Protein AF-A0A813ND97-F1 (afdb_monomer_lite)

Structure (mmCIF, N/CA/C/O backbone):
data_AF-A0A813ND97-F1
#
_entry.id   AF-A0A813ND97-F1
#
loop_
_atom_site.group_PDB
_atom_site.id
_atom_site.type_symbol
_atom_site.label_atom_id
_atom_site.label_alt_id
_atom_site.label_comp_id
_atom_site.label_asym_id
_atom_site.label_entity_id
_atom_site.label_seq_id
_atom_site.pdbx_PDB_ins_code
_atom_site.Cartn_x
_atom_site.Cartn_y
_atom_site.Cartn_z
_atom_site.occupancy
_atom_site.B_iso_or_equiv
_atom_site.auth_seq_id
_atom_site.auth_comp_id
_atom_site.auth_asym_id
_atom_site.auth_atom_id
_atom_site.pdbx_PDB_model_num
ATOM 1 N N . MET A 1 1 ? 4.588 -3.525 5.927 1.00 68.44 1 MET A N 1
ATOM 2 C CA . MET A 1 1 ? 3.139 -3.456 5.639 1.00 68.44 1 MET A CA 1
ATOM 3 C C . MET A 1 1 ? 3.064 -2.591 4.405 1.00 68.44 1 MET A C 1
ATOM 5 O O . MET A 1 1 ? 3.185 -1.388 4.562 1.00 68.44 1 MET A O 1
ATOM 9 N N . GLY A 1 2 ? 3.045 -3.216 3.226 1.00 81.31 2 GLY A N 1
ATOM 10 C CA . GLY A 1 2 ? 3.447 -2.546 1.982 1.00 81.31 2 GLY A CA 1
ATOM 11 C C . GLY A 1 2 ? 4.940 -2.216 1.941 1.00 81.31 2 GLY A C 1
ATOM 12 O O . GLY A 1 2 ? 5.693 -2.882 2.667 1.00 81.31 2 GLY A O 1
ATOM 13 N N . ASP A 1 3 ? 5.310 -1.238 1.117 1.00 87.62 3 ASP A N 1
ATOM 14 C CA . ASP A 1 3 ? 6.682 -0.837 0.768 1.00 87.62 3 ASP A CA 1
ATOM 15 C C . ASP A 1 3 ? 7.466 -2.002 0.138 1.00 87.62 3 ASP A C 1
ATOM 17 O O . ASP A 1 3 ? 8.506 -2.474 0.606 1.00 87.62 3 ASP A O 1
ATOM 21 N N . PHE A 1 4 ? 6.859 -2.597 -0.890 1.00 89.88 4 PHE A N 1
ATOM 22 C CA . PHE A 1 4 ? 7.422 -3.725 -1.632 1.00 89.88 4 PHE A CA 1
ATOM 23 C C . PHE A 1 4 ? 8.326 -3.276 -2.780 1.00 89.88 4 PHE A C 1
ATOM 25 O O . PHE A 1 4 ? 9.030 -4.106 -3.371 1.00 89.88 4 PHE A O 1
ATOM 32 N N . VAL A 1 5 ? 8.227 -2.002 -3.159 1.00 88.62 5 VAL A N 1
ATOM 33 C CA . VAL A 1 5 ? 8.823 -1.440 -4.365 1.00 88.62 5 VAL A CA 1
ATOM 34 C C . VAL A 1 5 ? 9.594 -0.161 -4.078 1.00 88.62 5 VAL A C 1
ATOM 36 O O . VAL A 1 5 ? 9.431 0.427 -3.027 1.00 88.62 5 VAL A O 1
ATOM 39 N N . ASP A 1 6 ? 10.435 0.241 -5.034 1.00 85.88 6 ASP A N 1
ATOM 40 C CA . ASP A 1 6 ? 11.396 1.343 -4.916 1.00 85.88 6 ASP A CA 1
ATOM 41 C C . ASP A 1 6 ? 12.569 1.072 -3.952 1.00 85.88 6 ASP A C 1
ATOM 43 O O . ASP A 1 6 ? 12.646 0.032 -3.297 1.00 85.88 6 ASP A O 1
ATOM 47 N N . CYS A 1 7 ? 13.565 1.973 -3.966 1.00 79.12 7 CYS A N 1
ATOM 48 C CA . CYS A 1 7 ? 14.797 1.974 -3.152 1.00 79.12 7 CYS A CA 1
ATOM 49 C C . CYS A 1 7 ? 15.763 0.774 -3.328 1.00 79.12 7 CYS A C 1
ATOM 51 O O . CYS A 1 7 ? 16.952 0.889 -3.018 1.00 79.12 7 CYS A O 1
ATOM 53 N N . GLY A 1 8 ? 15.303 -0.358 -3.864 1.00 80.94 8 GLY A N 1
ATOM 54 C CA . GLY A 1 8 ? 16.085 -1.553 -4.177 1.00 80.94 8 GLY A CA 1
ATOM 55 C C . GLY A 1 8 ? 16.175 -1.853 -5.678 1.00 80.94 8 GLY A C 1
ATOM 56 O O . GLY A 1 8 ? 15.478 -1.277 -6.502 1.00 80.94 8 GLY A O 1
ATOM 57 N N . TYR A 1 9 ? 17.043 -2.799 -6.054 1.00 85.56 9 TYR A N 1
ATOM 58 C CA . TYR A 1 9 ? 17.225 -3.221 -7.457 1.00 85.56 9 TYR A CA 1
ATOM 59 C C . TYR A 1 9 ? 16.333 -4.399 -7.892 1.00 85.56 9 TYR A C 1
ATOM 61 O O . TYR A 1 9 ? 16.417 -4.845 -9.043 1.00 85.56 9 TYR A O 1
ATOM 69 N N . TYR A 1 10 ? 15.545 -4.952 -6.968 1.00 93.31 10 TYR A N 1
ATOM 70 C CA . TYR A 1 10 ? 14.800 -6.206 -7.138 1.00 93.31 10 TYR A CA 1
ATOM 71 C C . TYR A 1 10 ? 13.343 -6.088 -6.673 1.00 93.31 10 TYR A C 1
ATOM 73 O O . TYR A 1 10 ? 12.761 -7.050 -6.159 1.00 93.31 10 TYR A O 1
ATOM 81 N N . SER A 1 11 ? 12.753 -4.900 -6.806 1.00 94.62 11 SER A N 1
ATOM 82 C CA . SER A 1 11 ? 11.369 -4.642 -6.408 1.00 94.62 11 SER A CA 1
ATOM 83 C C . SER A 1 11 ? 10.392 -5.468 -7.243 1.00 94.62 11 SER A C 1
ATOM 85 O O . SER A 1 11 ? 9.430 -6.030 -6.718 1.00 94.62 11 SER A O 1
ATOM 87 N N . LEU A 1 12 ? 10.670 -5.633 -8.540 1.00 93.62 12 LEU A N 1
ATOM 88 C CA . LEU A 1 12 ? 9.826 -6.409 -9.445 1.00 93.62 12 LEU A CA 1
ATOM 89 C C . LEU A 1 12 ? 9.782 -7.887 -9.054 1.00 93.62 12 LEU A C 1
ATOM 91 O O . LEU A 1 12 ? 8.699 -8.473 -8.978 1.00 93.62 12 LEU A O 1
ATOM 95 N N . GLU A 1 13 ? 10.932 -8.503 -8.783 1.00 94.75 13 GLU A N 1
ATOM 96 C CA . GLU A 1 13 ? 11.006 -9.900 -8.355 1.00 94.75 13 GLU A CA 1
ATOM 97 C C . GLU A 1 13 ? 10.350 -10.095 -6.986 1.00 94.75 13 GLU A C 1
ATOM 99 O O . GLU A 1 13 ? 9.575 -11.039 -6.816 1.00 94.75 13 GLU A O 1
ATOM 104 N N . THR A 1 14 ? 10.598 -9.174 -6.049 1.00 95.38 14 THR A N 1
ATOM 105 C CA . THR A 1 14 ? 10.011 -9.194 -4.702 1.00 95.38 14 THR A CA 1
ATOM 106 C C . THR A 1 14 ? 8.488 -9.175 -4.775 1.00 95.38 14 THR A C 1
ATOM 108 O O . THR A 1 14 ? 7.824 -10.091 -4.277 1.00 95.38 14 THR A O 1
ATOM 111 N N . LEU A 1 15 ? 7.918 -8.190 -5.473 1.00 95.56 15 LEU A N 1
ATOM 112 C CA . LEU A 1 15 ? 6.473 -8.064 -5.615 1.00 95.56 15 LEU A CA 1
ATOM 113 C C . LEU A 1 15 ? 5.875 -9.258 -6.371 1.00 95.56 15 LEU A C 1
ATOM 115 O O . LEU A 1 15 ? 4.867 -9.819 -5.944 1.00 95.56 15 LEU A O 1
ATOM 119 N N . THR A 1 16 ? 6.514 -9.716 -7.451 1.00 95.06 16 THR A N 1
ATOM 120 C CA . THR A 1 16 ? 6.049 -10.890 -8.212 1.00 95.06 16 THR A CA 1
ATOM 121 C C . THR A 1 16 ? 5.987 -12.142 -7.342 1.00 95.06 16 THR A C 1
ATOM 123 O O . THR A 1 16 ? 5.011 -12.895 -7.398 1.00 95.06 16 THR A O 1
ATOM 126 N N . GLN A 1 17 ? 7.001 -12.365 -6.506 1.00 96.69 17 GLN A N 1
ATOM 127 C CA . GLN A 1 17 ? 7.039 -13.510 -5.606 1.00 96.69 17 GLN A CA 1
ATOM 128 C C . GLN A 1 17 ? 5.943 -13.432 -4.535 1.00 96.69 17 GLN A C 1
ATOM 130 O O . GLN A 1 17 ? 5.255 -14.427 -4.287 1.00 96.69 17 GLN A O 1
ATOM 135 N N . LEU A 1 18 ? 5.724 -12.255 -3.945 1.00 96.56 18 LEU A N 1
ATOM 136 C CA . LEU A 1 18 ? 4.647 -12.032 -2.978 1.00 96.56 18 LEU A CA 1
ATOM 137 C C . LEU A 1 18 ? 3.265 -12.261 -3.599 1.00 96.56 18 LEU A C 1
ATOM 139 O O . LEU A 1 18 ? 2.416 -12.909 -2.985 1.00 96.56 18 LEU A O 1
ATOM 143 N N . LEU A 1 19 ? 3.050 -11.809 -4.836 1.00 96.31 19 LEU A N 1
ATOM 144 C CA . LEU A 1 19 ? 1.813 -12.057 -5.576 1.00 96.31 19 LEU A CA 1
ATOM 145 C C . LEU A 1 19 ? 1.608 -13.543 -5.879 1.00 96.31 19 LEU A C 1
ATOM 147 O O . LEU A 1 19 ? 0.500 -14.054 -5.713 1.00 96.31 19 LEU A O 1
ATOM 151 N N . ALA A 1 20 ? 2.667 -14.271 -6.243 1.00 97.75 20 ALA A N 1
ATOM 152 C CA . ALA A 1 20 ? 2.600 -15.719 -6.425 1.00 97.75 20 ALA A CA 1
ATOM 153 C C . ALA A 1 20 ? 2.227 -16.438 -5.115 1.00 97.75 20 ALA A C 1
ATOM 155 O O . ALA A 1 20 ? 1.389 -17.344 -5.114 1.00 97.75 20 ALA A O 1
ATOM 156 N N . PHE A 1 21 ? 2.785 -16.011 -3.979 1.00 97.75 21 PHE A N 1
ATOM 157 C CA . PHE A 1 21 ? 2.397 -16.531 -2.667 1.00 97.75 21 PHE A CA 1
ATOM 158 C C . PHE A 1 21 ? 0.968 -16.155 -2.283 1.00 97.75 21 PHE A C 1
ATOM 160 O O . PHE A 1 21 ? 0.257 -17.001 -1.740 1.00 97.75 21 PHE A O 1
ATOM 167 N N . LYS A 1 22 ? 0.505 -14.945 -2.612 1.00 96.69 22 LYS A N 1
ATOM 168 C CA . LYS A 1 22 ? -0.888 -14.535 -2.405 1.00 96.69 22 LYS A CA 1
ATOM 169 C C . LYS A 1 22 ? -1.844 -15.389 -3.235 1.00 96.69 22 LYS A C 1
ATOM 171 O O . LYS A 1 22 ? -2.863 -15.821 -2.709 1.00 96.69 22 LYS A O 1
ATOM 176 N N . ALA A 1 23 ? -1.504 -15.688 -4.488 1.00 96.88 23 ALA A N 1
ATOM 177 C CA . ALA A 1 23 ? -2.290 -16.573 -5.345 1.00 96.88 23 ALA A CA 1
ATOM 178 C C . ALA A 1 23 ? -2.308 -18.020 -4.822 1.00 96.88 23 ALA A C 1
ATOM 180 O O . ALA A 1 23 ? -3.346 -18.678 -4.849 1.00 96.88 23 ALA A O 1
ATOM 181 N N . LYS A 1 24 ? -1.177 -18.510 -4.299 1.00 97.81 24 LYS A N 1
ATOM 182 C CA . LYS A 1 24 ? -1.058 -19.864 -3.737 1.00 97.81 24 LYS A CA 1
ATOM 183 C C . LYS A 1 24 ? -1.762 -20.021 -2.386 1.00 97.81 24 LYS A C 1
ATOM 185 O O . LYS A 1 24 ? -2.332 -21.075 -2.110 1.00 97.81 24 LYS A O 1
ATOM 190 N N . TRP A 1 25 ? -1.716 -18.996 -1.537 1.00 97.62 25 TRP A N 1
ATOM 191 C CA . TRP A 1 25 ? -2.279 -19.009 -0.185 1.00 97.62 25 TRP A CA 1
ATOM 192 C C . TRP A 1 25 ? -3.157 -17.777 0.086 1.00 97.62 25 TRP A C 1
ATOM 194 O O . TRP A 1 25 ? -2.857 -16.978 0.981 1.00 97.62 25 TRP A O 1
ATOM 204 N N . PRO A 1 26 ? -4.290 -17.640 -0.625 1.00 95.75 26 PRO A N 1
ATOM 205 C CA . PRO A 1 26 ? -5.111 -16.428 -0.597 1.00 95.75 26 PRO A CA 1
ATOM 206 C C . PRO A 1 26 ? -5.653 -16.082 0.791 1.00 95.75 26 PRO A C 1
ATOM 208 O O . PRO A 1 26 ? -5.816 -14.903 1.095 1.00 95.75 26 PRO A O 1
ATOM 211 N N . ASN A 1 27 ? -5.858 -17.087 1.648 1.00 95.62 27 ASN A N 1
ATOM 212 C CA . ASN A 1 27 ? -6.413 -16.924 2.996 1.00 95.62 27 ASN A CA 1
ATOM 213 C C . ASN A 1 27 ? -5.347 -16.857 4.103 1.00 95.62 27 ASN A C 1
ATOM 215 O O . ASN A 1 27 ? -5.704 -16.777 5.273 1.00 95.62 27 ASN A O 1
ATOM 219 N N . ARG A 1 28 ? -4.052 -16.959 3.767 1.00 95.19 28 ARG A N 1
ATOM 220 C CA . ARG A 1 28 ? -2.953 -16.940 4.758 1.00 95.19 28 ARG A CA 1
ATOM 221 C C . ARG A 1 28 ? -2.024 -15.744 4.612 1.00 95.19 28 ARG A C 1
ATOM 223 O O . ARG A 1 28 ? -1.335 -15.407 5.565 1.00 95.19 28 ARG A O 1
ATOM 230 N N . LEU A 1 29 ? -1.989 -15.131 3.430 1.00 94.62 29 LEU A N 1
ATOM 231 C CA . LEU A 1 29 ? -1.173 -13.958 3.155 1.00 94.62 29 LEU A CA 1
ATOM 232 C C . LEU A 1 29 ? -2.077 -12.767 2.846 1.00 94.62 29 LEU A C 1
ATOM 234 O O . LEU A 1 29 ? -2.915 -12.841 1.947 1.00 94.62 29 LEU A O 1
ATOM 238 N N . THR A 1 30 ? -1.875 -11.661 3.550 1.00 94.88 30 THR A N 1
ATOM 239 C CA . THR A 1 30 ? -2.508 -10.372 3.255 1.00 94.88 30 THR A CA 1
ATOM 240 C C . THR A 1 30 ? -1.403 -9.372 2.968 1.00 94.88 30 THR A C 1
ATOM 242 O O . THR A 1 30 ? -0.480 -9.228 3.763 1.00 94.88 30 THR A O 1
ATOM 245 N N . LEU A 1 31 ? -1.491 -8.718 1.815 1.00 96.25 31 LEU A N 1
ATOM 246 C CA . LEU A 1 31 ? -0.598 -7.637 1.423 1.00 96.25 31 LEU A CA 1
ATOM 247 C C . LEU A 1 31 ? -1.390 -6.342 1.584 1.00 96.25 31 LEU A C 1
ATOM 249 O O . LEU A 1 31 ? -2.511 -6.269 1.083 1.00 96.25 31 LEU A O 1
ATOM 253 N N . LEU A 1 32 ? -0.841 -5.382 2.320 1.00 96.50 32 LEU A N 1
ATOM 254 C CA . LEU A 1 32 ? -1.436 -4.059 2.507 1.00 96.50 32 LEU A CA 1
ATOM 255 C C . LEU A 1 32 ? -0.752 -3.061 1.581 1.00 96.50 32 LEU A C 1
ATOM 257 O O . LEU A 1 32 ? 0.423 -3.252 1.277 1.00 96.50 32 LEU A O 1
ATOM 261 N N . ARG A 1 33 ? -1.502 -2.054 1.136 1.00 96.75 33 ARG A N 1
ATOM 262 C CA . ARG A 1 33 ? -1.002 -0.925 0.356 1.00 96.75 33 ARG A CA 1
ATOM 263 C C . ARG A 1 33 ? -0.236 0.042 1.250 1.00 96.75 33 ARG A C 1
ATOM 265 O O . ARG A 1 33 ? -0.623 0.248 2.400 1.00 96.75 33 ARG A O 1
ATOM 272 N N . GLU A 1 34 ? 0.778 0.649 0.667 1.00 93.00 34 GLU A N 1
ATOM 273 C CA . GLU A 1 34 ? 1.602 1.694 1.247 1.00 93.00 34 GLU A CA 1
ATOM 274 C C . GLU A 1 34 ? 1.810 2.856 0.263 1.00 93.00 34 GLU A C 1
ATOM 276 O O . GLU A 1 34 ? 1.289 2.820 -0.859 1.00 93.00 34 GLU A O 1
ATOM 281 N N . ASN A 1 35 ? 2.496 3.922 0.683 1.00 94.38 35 ASN A N 1
ATOM 282 C CA . ASN A 1 35 ? 2.695 5.108 -0.137 1.00 94.38 35 ASN A CA 1
ATOM 283 C C . ASN A 1 35 ? 3.597 4.886 -1.376 1.00 94.38 35 ASN A C 1
ATOM 285 O O . ASN A 1 35 ? 3.311 5.466 -2.430 1.00 94.38 35 ASN A O 1
ATOM 289 N N . HIS A 1 36 ? 4.579 3.984 -1.321 1.00 93.75 36 HIS A N 1
ATOM 290 C CA . HIS A 1 36 ? 5.385 3.528 -2.452 1.00 93.75 36 HIS A CA 1
ATOM 291 C C . HIS A 1 36 ? 4.575 2.691 -3.438 1.00 93.75 36 HIS A C 1
ATOM 293 O O . HIS A 1 36 ? 4.891 2.658 -4.622 1.00 93.75 36 HIS A O 1
ATOM 299 N N . GLU A 1 37 ? 3.437 2.116 -3.043 1.00 94.94 37 GLU A N 1
ATOM 300 C CA . GLU A 1 37 ? 2.469 1.525 -3.976 1.00 94.94 37 GLU A CA 1
ATOM 301 C C . GLU A 1 37 ? 1.542 2.585 -4.610 1.00 94.94 37 GLU A C 1
ATOM 303 O O . GLU A 1 37 ? 0.306 2.474 -4.649 1.00 94.94 37 GLU A O 1
ATOM 308 N N . SER A 1 38 ? 2.154 3.636 -5.154 1.00 95.31 38 SER A N 1
ATOM 309 C CA . SER A 1 38 ? 1.495 4.741 -5.851 1.00 95.31 38 SER A CA 1
ATOM 310 C C . SER A 1 38 ? 2.203 5.062 -7.167 1.00 95.31 38 SER A C 1
ATOM 312 O O . SER A 1 38 ? 3.396 4.808 -7.351 1.00 95.31 38 SER A O 1
ATOM 314 N N . ARG A 1 39 ? 1.468 5.605 -8.139 1.00 95.81 39 ARG A N 1
ATOM 315 C CA . ARG A 1 39 ? 2.045 5.997 -9.435 1.00 95.81 39 ARG A CA 1
ATOM 316 C C . ARG A 1 39 ? 3.079 7.097 -9.252 1.00 95.81 39 ARG A C 1
ATOM 318 O O . ARG A 1 39 ? 4.103 7.076 -9.926 1.00 95.81 39 ARG A O 1
ATOM 325 N N . GLN A 1 40 ? 2.802 8.050 -8.363 1.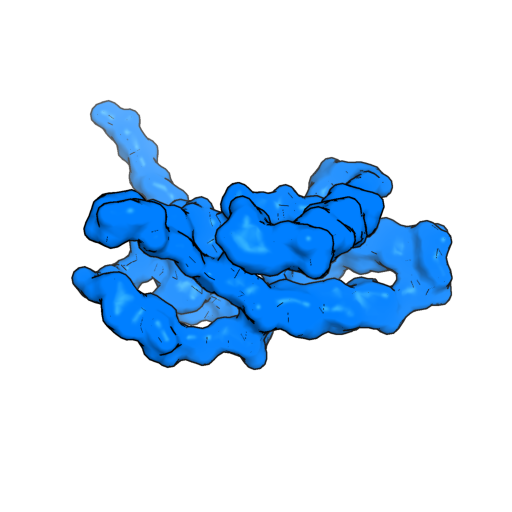00 92.75 40 GLN A N 1
ATOM 326 C CA . GLN A 1 40 ? 3.676 9.202 -8.148 1.00 92.75 40 GLN A CA 1
ATOM 327 C C . GLN A 1 40 ? 5.033 8.782 -7.583 1.00 92.75 40 GLN A C 1
ATOM 329 O O . GLN A 1 40 ? 6.063 9.204 -8.108 1.00 92.75 40 GLN A O 1
ATOM 334 N N . VAL A 1 41 ? 5.038 7.913 -6.569 1.00 94.00 41 VAL A N 1
ATOM 335 C CA . VAL A 1 41 ? 6.274 7.471 -5.918 1.00 94.00 41 VAL A CA 1
ATOM 336 C C . VAL A 1 41 ? 7.048 6.522 -6.840 1.00 94.00 41 VAL A C 1
ATOM 338 O O . VAL A 1 41 ? 8.182 6.823 -7.210 1.00 94.00 41 VAL A O 1
ATOM 341 N N . THR A 1 42 ? 6.410 5.481 -7.381 1.00 94.75 42 THR A N 1
ATOM 342 C CA . THR A 1 42 ? 7.103 4.512 -8.259 1.00 94.75 42 THR A CA 1
ATOM 343 C C . THR A 1 42 ? 7.705 5.101 -9.536 1.00 94.75 42 THR A C 1
ATOM 345 O O . THR A 1 42 ? 8.637 4.531 -10.114 1.00 94.75 42 THR A O 1
ATOM 348 N N . GLN A 1 43 ? 7.173 6.227 -10.017 1.00 92.38 43 GLN A N 1
ATOM 349 C CA . GLN A 1 43 ? 7.715 6.927 -11.179 1.00 92.38 43 GLN A CA 1
ATOM 350 C C . GLN A 1 43 ? 8.986 7.724 -10.847 1.00 92.38 43 GLN A C 1
ATOM 352 O O . GLN A 1 43 ? 9.818 7.926 -11.729 1.00 92.38 43 GLN A O 1
ATOM 357 N N . VAL A 1 44 ? 9.144 8.166 -9.598 1.00 90.44 44 VAL A N 1
ATOM 358 C CA . VAL A 1 44 ? 10.278 8.983 -9.141 1.00 90.44 44 VAL A CA 1
ATOM 359 C C . VAL A 1 44 ? 11.374 8.125 -8.505 1.00 90.44 44 VAL A C 1
ATOM 361 O O . VAL A 1 44 ? 12.555 8.397 -8.714 1.00 90.44 44 VAL A O 1
ATOM 364 N N . TYR A 1 45 ? 11.003 7.082 -7.761 1.00 87.75 45 TYR A N 1
ATOM 365 C CA . TYR A 1 45 ? 11.916 6.339 -6.884 1.00 87.75 45 TYR A CA 1
ATOM 366 C C . TYR A 1 45 ? 12.443 5.017 -7.466 1.00 87.75 45 TYR A C 1
ATOM 368 O O . TYR A 1 45 ? 13.214 4.308 -6.814 1.00 87.75 45 TYR A O 1
ATOM 376 N N . GLY A 1 46 ? 12.137 4.744 -8.737 1.00 89.00 46 GLY A N 1
ATOM 377 C CA . GLY A 1 46 ? 12.902 3.814 -9.567 1.00 89.00 46 GLY A CA 1
ATOM 378 C C . GLY A 1 46 ? 12.170 2.550 -10.007 1.00 89.00 46 GLY A C 1
ATOM 379 O O . GLY A 1 46 ? 12.661 1.881 -10.918 1.00 89.00 46 GLY A O 1
ATOM 380 N N . PHE A 1 47 ? 10.992 2.224 -9.468 1.00 94.69 47 PHE A N 1
ATOM 381 C CA . PHE A 1 47 ? 10.261 1.028 -9.896 1.00 94.69 47 PHE A CA 1
ATOM 382 C C . PHE A 1 47 ? 9.801 1.087 -11.364 1.00 94.69 47 PHE A C 1
ATOM 384 O O . PHE A 1 47 ? 9.865 0.081 -12.083 1.00 94.69 47 PHE A O 1
ATOM 391 N N . TYR A 1 48 ? 9.389 2.262 -11.856 1.00 94.81 48 TYR A N 1
ATOM 392 C CA . TYR A 1 48 ? 9.095 2.453 -13.282 1.00 94.81 48 TYR A CA 1
ATOM 393 C C . TYR A 1 48 ? 10.324 2.157 -14.156 1.00 94.81 48 TYR A C 1
ATOM 395 O O . TYR A 1 48 ? 10.240 1.390 -15.125 1.00 94.81 48 TYR A O 1
ATOM 403 N N . ASP A 1 49 ? 11.475 2.718 -13.787 1.00 93.69 49 ASP A N 1
ATOM 404 C CA . ASP A 1 49 ? 12.734 2.530 -14.507 1.00 93.69 49 ASP A CA 1
ATOM 405 C C . ASP A 1 49 ? 13.202 1.075 -14.455 1.00 93.69 49 ASP A C 1
ATOM 407 O O . ASP A 1 49 ? 13.697 0.547 -15.453 1.00 93.69 49 ASP A O 1
ATOM 411 N N . GLU A 1 50 ? 12.994 0.385 -13.334 1.00 94.56 50 GLU A N 1
ATOM 412 C CA . GLU A 1 50 ? 13.264 -1.044 -13.202 1.00 94.56 50 GLU A CA 1
ATOM 413 C C . GLU A 1 50 ? 12.425 -1.866 -14.192 1.00 94.56 50 GLU A C 1
ATOM 415 O O . GLU A 1 50 ? 12.979 -2.676 -14.947 1.00 94.56 50 GLU A O 1
ATOM 420 N N . CYS A 1 51 ? 11.110 -1.623 -14.251 1.00 94.44 51 CYS A N 1
ATOM 421 C CA . CYS A 1 51 ? 10.206 -2.280 -15.199 1.00 94.44 51 CYS A CA 1
ATOM 422 C C . CYS A 1 51 ? 10.656 -2.046 -16.650 1.00 94.44 51 CYS A C 1
ATOM 424 O O . CYS A 1 51 ? 10.743 -2.986 -17.451 1.00 94.44 51 CYS A O 1
ATOM 426 N N . MET A 1 52 ? 10.991 -0.797 -16.984 1.00 94.81 52 MET A N 1
ATOM 427 C CA . MET A 1 52 ? 11.479 -0.419 -18.308 1.00 94.81 52 MET A CA 1
ATOM 428 C C . MET A 1 52 ? 12.822 -1.071 -18.641 1.00 94.81 52 MET A C 1
ATOM 430 O O . MET A 1 52 ? 13.000 -1.586 -19.743 1.00 94.81 52 MET A O 1
ATOM 434 N N . LYS A 1 53 ? 13.767 -1.106 -17.705 1.00 94.44 53 LYS A N 1
ATOM 435 C CA . LYS A 1 53 ? 15.104 -1.663 -17.930 1.00 94.44 53 LYS A CA 1
ATOM 436 C C . LYS A 1 53 ? 15.079 -3.181 -18.093 1.00 94.44 53 LYS A C 1
ATOM 438 O O . LYS A 1 53 ? 15.744 -3.701 -18.990 1.00 94.44 53 LYS A O 1
ATOM 443 N N . LYS A 1 54 ? 14.321 -3.890 -17.249 1.00 94.31 54 LYS A N 1
ATOM 444 C CA . LYS A 1 54 ? 14.274 -5.362 -17.233 1.00 94.31 54 LYS A CA 1
ATOM 445 C C . LYS A 1 54 ? 13.406 -5.935 -18.354 1.00 94.31 54 LYS A C 1
ATOM 447 O O . LYS A 1 54 ? 13.824 -6.881 -19.015 1.00 94.31 54 LYS A O 1
ATOM 452 N N . TYR A 1 55 ? 12.236 -5.345 -18.608 1.00 93.50 55 TYR A N 1
ATOM 453 C CA . TYR A 1 55 ? 11.246 -5.900 -19.544 1.00 93.50 55 TYR A CA 1
ATOM 454 C C . TYR A 1 55 ? 11.055 -5.073 -20.818 1.00 93.50 55 TYR A C 1
ATOM 456 O O . TYR A 1 55 ? 10.346 -5.514 -21.722 1.00 93.50 55 TYR A O 1
ATOM 464 N N . ARG A 1 56 ? 11.671 -3.883 -20.917 1.00 92.94 56 ARG A N 1
ATOM 465 C CA . ARG A 1 56 ? 11.521 -2.953 -22.056 1.00 92.94 56 ARG A CA 1
ATOM 466 C C . ARG A 1 56 ? 10.060 -2.622 -22.373 1.00 92.94 56 ARG A C 1
ATOM 468 O O . ARG A 1 56 ? 9.712 -2.363 -23.522 1.00 92.94 56 ARG A O 1
ATOM 475 N N . ASN A 1 57 ? 9.202 -2.651 -21.352 1.00 90.38 57 ASN A N 1
ATOM 476 C CA . ASN A 1 57 ? 7.763 -2.492 -21.502 1.00 90.38 57 ASN A CA 1
ATOM 477 C C . ASN A 1 57 ? 7.146 -1.766 -20.299 1.00 90.38 57 ASN A C 1
ATOM 479 O O . ASN A 1 57 ? 6.949 -2.351 -19.235 1.00 90.38 57 ASN A O 1
ATOM 483 N N . GLY A 1 58 ? 6.760 -0.507 -20.505 1.00 89.81 58 GLY A N 1
ATOM 484 C CA . GLY A 1 58 ? 6.144 0.329 -19.470 1.00 89.81 58 GLY A CA 1
ATOM 485 C C . GLY A 1 58 ? 4.709 -0.071 -19.123 1.00 89.81 58 GLY A C 1
ATOM 486 O O . GLY A 1 58 ? 4.182 0.358 -18.100 1.00 89.81 58 GLY A O 1
ATOM 487 N N . ASN A 1 59 ? 4.065 -0.925 -19.927 1.00 94.12 59 ASN A N 1
ATOM 488 C CA . ASN A 1 59 ? 2.746 -1.452 -19.574 1.00 94.12 59 ASN A CA 1
ATOM 489 C C . ASN A 1 59 ? 2.809 -2.355 -18.340 1.00 94.12 59 ASN A C 1
ATOM 491 O O . ASN A 1 59 ? 1.822 -2.441 -17.617 1.00 94.12 59 ASN A O 1
ATOM 495 N N . LEU A 1 60 ? 3.960 -2.979 -18.065 1.00 94.19 60 LEU A N 1
ATOM 496 C CA . LEU A 1 60 ? 4.139 -3.783 -16.860 1.00 94.19 60 LEU A CA 1
ATOM 497 C C . LEU A 1 60 ? 3.955 -2.936 -15.594 1.00 94.19 60 LEU A C 1
ATOM 499 O O . LEU A 1 60 ? 3.168 -3.303 -14.727 1.00 94.19 60 LEU A O 1
ATOM 503 N N . TRP A 1 61 ? 4.593 -1.764 -15.542 1.00 95.69 61 TRP A N 1
ATOM 504 C CA . TRP A 1 61 ? 4.396 -0.797 -14.460 1.00 95.69 61 TRP A CA 1
ATOM 505 C C . TRP A 1 61 ? 2.926 -0.382 -14.335 1.00 95.69 61 TRP A C 1
ATOM 507 O O . TRP A 1 61 ? 2.369 -0.427 -13.244 1.00 95.69 61 TRP A O 1
ATOM 517 N N . ARG A 1 62 ? 2.246 -0.093 -15.455 1.00 95.69 62 ARG A N 1
ATOM 518 C CA . ARG A 1 62 ? 0.810 0.252 -15.440 1.00 95.69 62 ARG A CA 1
ATOM 519 C C . ARG A 1 62 ? -0.058 -0.852 -14.829 1.00 95.69 62 ARG A C 1
ATOM 521 O O . ARG A 1 62 ? -1.010 -0.542 -14.115 1.00 95.69 62 ARG A O 1
ATOM 528 N N . PHE A 1 63 ? 0.253 -2.122 -15.096 1.00 96.25 63 PHE A N 1
ATOM 529 C CA . PHE A 1 63 ? -0.460 -3.247 -14.488 1.00 96.25 63 PHE A CA 1
ATOM 530 C C . PHE A 1 63 ? -0.205 -3.345 -12.983 1.00 96.25 63 PHE A C 1
ATOM 532 O O . PHE A 1 63 ? -1.155 -3.580 -12.238 1.00 96.25 63 PHE A O 1
ATOM 539 N N . TYR A 1 64 ? 1.026 -3.106 -12.524 1.00 96.69 64 TYR A N 1
ATOM 540 C CA . TYR A 1 64 ? 1.314 -3.025 -11.091 1.00 96.69 64 TYR A CA 1
ATOM 541 C C . TYR A 1 64 ? 0.603 -1.848 -10.424 1.00 96.69 64 TYR A C 1
ATOM 543 O O . TYR A 1 64 ? -0.030 -2.053 -9.397 1.00 96.69 64 TYR A O 1
ATOM 551 N N . CYS A 1 65 ? 0.578 -0.661 -11.034 1.00 96.44 65 CYS A N 1
ATOM 552 C CA . CYS A 1 65 ? -0.188 0.465 -10.495 1.00 96.44 65 CYS A CA 1
ATOM 553 C C . CYS A 1 65 ? -1.680 0.144 -10.374 1.00 96.44 65 CYS A C 1
ATOM 555 O O . CYS A 1 65 ? -2.300 0.465 -9.366 1.00 96.44 65 CYS A O 1
ATOM 557 N N . ARG A 1 66 ? -2.260 -0.547 -11.366 1.00 97.25 66 ARG A N 1
ATOM 558 C CA . ARG A 1 66 ? -3.652 -1.001 -11.267 1.00 97.25 66 ARG A CA 1
ATOM 559 C C . ARG A 1 66 ? -3.848 -2.021 -10.145 1.00 97.25 66 ARG A C 1
ATOM 561 O O . ARG A 1 66 ? -4.896 -2.034 -9.511 1.00 97.25 66 ARG A O 1
ATOM 568 N N . LEU A 1 67 ? -2.864 -2.887 -9.912 1.00 96.56 67 LEU A N 1
ATOM 569 C CA . LEU A 1 67 ? -2.885 -3.821 -8.793 1.00 96.56 67 LEU A CA 1
ATOM 570 C C . LEU A 1 67 ? -2.823 -3.086 -7.451 1.00 96.56 67 LEU A C 1
ATOM 572 O O . LEU A 1 67 ? -3.574 -3.451 -6.551 1.00 96.56 67 LEU A O 1
ATOM 576 N N . PHE A 1 68 ? -1.990 -2.051 -7.334 1.00 97.50 68 PHE A N 1
ATOM 577 C CA . PHE A 1 68 ? -1.856 -1.237 -6.126 1.00 97.50 68 PHE A CA 1
ATOM 578 C C . PHE A 1 68 ? -3.169 -0.564 -5.722 1.00 97.50 68 PHE A C 1
ATOM 580 O O . PHE A 1 68 ? -3.536 -0.619 -4.551 1.00 97.50 68 PHE A O 1
ATOM 587 N N . ASP A 1 69 ? -3.937 -0.042 -6.683 1.00 97.06 69 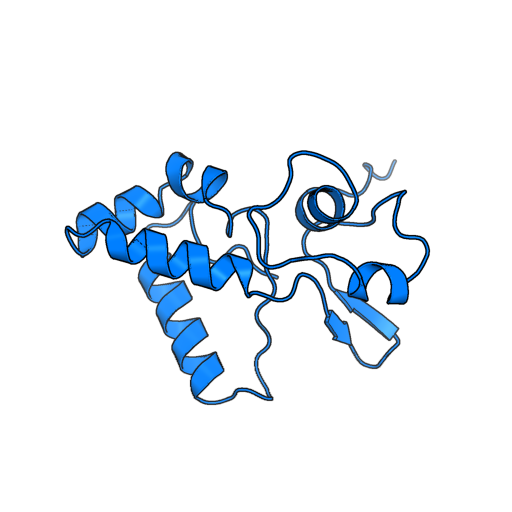ASP A N 1
ATOM 588 C CA . ASP A 1 69 ? -5.278 0.510 -6.426 1.00 97.06 69 ASP A CA 1
ATOM 589 C C . ASP A 1 69 ? -6.219 -0.509 -5.753 1.00 97.06 69 ASP A C 1
ATOM 591 O O . ASP A 1 69 ? -7.066 -0.177 -4.928 1.00 97.06 69 ASP A O 1
ATOM 595 N N . LEU A 1 70 ? -6.034 -1.796 -6.048 1.00 95.69 70 LEU A N 1
ATOM 596 C CA . LEU A 1 70 ? -6.855 -2.878 -5.515 1.00 95.69 70 LEU A CA 1
ATOM 597 C C . LEU A 1 70 ? -6.323 -3.454 -4.199 1.00 95.69 70 LEU A C 1
ATOM 599 O O . LEU A 1 70 ? -6.928 -4.393 -3.660 1.00 95.69 70 LEU A O 1
ATOM 603 N N . MET A 1 71 ? -5.230 -2.928 -3.643 1.00 96.12 71 MET A N 1
ATOM 604 C CA . MET A 1 71 ? -4.644 -3.429 -2.399 1.00 96.12 71 MET A CA 1
ATOM 605 C C . MET A 1 71 ? -5.366 -2.888 -1.154 1.00 96.12 71 MET A C 1
ATOM 607 O O . MET A 1 71 ? -5.795 -1.731 -1.133 1.00 96.12 71 MET A O 1
ATOM 611 N N . PRO A 1 72 ? -5.620 -3.724 -0.129 1.00 95.88 72 PRO A N 1
ATOM 612 C CA . PRO A 1 72 ? -6.241 -3.272 1.115 1.00 95.88 72 PRO A CA 1
ATOM 613 C C . PRO A 1 72 ? -5.391 -2.211 1.819 1.00 95.88 72 PRO A C 1
ATOM 615 O O . PRO A 1 72 ? -4.178 -2.354 1.893 1.00 95.88 72 PRO A O 1
ATOM 618 N N . ILE A 1 73 ? -6.030 -1.191 2.387 1.00 95.94 73 ILE A N 1
ATOM 619 C CA . ILE A 1 73 ? -5.353 -0.059 3.054 1.00 95.94 73 ILE A CA 1
ATOM 620 C C . ILE A 1 73 ? -5.156 -0.275 4.564 1.00 95.94 73 ILE A C 1
ATOM 622 O O . ILE A 1 73 ? -4.547 0.539 5.246 1.00 95.94 73 ILE A O 1
ATOM 626 N N . GLY A 1 74 ? -5.684 -1.379 5.098 1.00 95.56 74 GLY A N 1
ATOM 627 C CA . GLY A 1 74 ? -5.521 -1.764 6.493 1.00 95.56 74 GLY A CA 1
ATOM 628 C C . GLY A 1 74 ? -6.036 -3.175 6.776 1.00 95.56 74 GLY A C 1
ATOM 629 O O . GLY A 1 74 ? -6.742 -3.776 5.960 1.00 95.56 74 GLY A O 1
ATOM 630 N N . ALA A 1 75 ? -5.683 -3.710 7.940 1.00 95.69 75 ALA A N 1
ATOM 631 C CA . ALA A 1 75 ? -6.161 -4.991 8.450 1.00 95.69 75 ALA A CA 1
ATOM 632 C C . ALA A 1 75 ? -6.466 -4.902 9.946 1.00 95.69 75 ALA A C 1
ATOM 634 O O . ALA A 1 75 ? -5.773 -4.219 10.687 1.00 95.69 75 ALA A O 1
ATOM 635 N N . LEU A 1 76 ? -7.480 -5.637 10.398 1.00 95.81 76 LEU A N 1
ATOM 636 C CA . LEU A 1 76 ? -7.798 -5.783 11.815 1.00 95.81 76 LEU A CA 1
ATOM 637 C C . LEU A 1 76 ? -7.473 -7.213 12.248 1.00 95.81 76 LEU A C 1
ATOM 639 O O . LEU A 1 76 ? -8.138 -8.161 11.827 1.00 95.81 76 LEU A O 1
ATOM 643 N N . ILE A 1 77 ? -6.443 -7.372 13.072 1.00 95.88 77 ILE A N 1
ATOM 644 C CA . ILE A 1 77 ? -5.983 -8.670 13.567 1.00 95.88 77 ILE A CA 1
ATOM 645 C C . ILE A 1 77 ? -6.708 -8.982 14.874 1.00 95.88 77 ILE A C 1
ATOM 647 O O . ILE A 1 77 ? -6.685 -8.180 15.806 1.00 95.88 77 ILE A O 1
ATOM 651 N N . ASN A 1 78 ? -7.352 -10.153 14.937 1.00 95.06 78 ASN A N 1
ATOM 652 C CA . ASN A 1 78 ? -8.065 -10.668 16.115 1.00 95.06 78 ASN A CA 1
ATOM 653 C C . ASN A 1 78 ? -9.071 -9.684 16.740 1.00 95.06 78 ASN A C 1
ATOM 655 O O . ASN A 1 78 ? -9.344 -9.767 17.933 1.00 95.06 78 ASN A O 1
ATOM 659 N N . ASN A 1 79 ? -9.616 -8.753 15.950 1.00 93.44 79 ASN A N 1
ATOM 660 C CA . ASN A 1 79 ? -10.486 -7.672 16.422 1.00 93.44 79 ASN A CA 1
ATOM 661 C C . ASN A 1 79 ? -9.853 -6.768 17.499 1.00 93.44 79 ASN A C 1
ATOM 663 O O . ASN A 1 79 ? -10.576 -6.085 18.219 1.00 93.44 79 ASN A O 1
ATOM 667 N N . THR A 1 80 ? -8.523 -6.744 17.606 1.00 95.44 80 THR A N 1
ATOM 668 C CA . THR A 1 80 ? -7.806 -6.012 18.662 1.00 95.44 80 THR A CA 1
ATOM 669 C C . THR A 1 80 ? -6.718 -5.092 18.135 1.00 95.44 80 THR A C 1
ATOM 671 O O . THR A 1 80 ? -6.522 -4.020 18.696 1.00 95.44 80 THR A O 1
ATOM 674 N N . VAL A 1 81 ? -6.016 -5.479 17.067 1.00 95.94 81 VAL A N 1
ATOM 675 C CA . VAL A 1 81 ? -4.884 -4.708 16.538 1.00 95.94 81 VAL A CA 1
ATOM 676 C C . VAL A 1 81 ? -5.210 -4.215 15.138 1.00 95.94 81 VAL A C 1
ATOM 678 O O . VAL A 1 81 ? -5.383 -5.018 14.219 1.00 95.94 81 VAL A O 1
ATOM 681 N N . LEU A 1 82 ? -5.296 -2.895 14.981 1.00 95.25 82 LEU A N 1
ATOM 682 C CA . LEU A 1 82 ? -5.385 -2.253 13.677 1.00 95.25 82 LEU A CA 1
ATOM 683 C C . LEU A 1 82 ? -3.979 -2.135 13.079 1.00 95.25 82 LEU A C 1
ATOM 685 O O . LEU A 1 82 ? -3.064 -1.610 13.704 1.00 95.25 82 LEU A O 1
ATOM 689 N N . CYS A 1 83 ? -3.834 -2.624 11.858 1.00 95.75 83 CYS A N 1
ATOM 690 C CA . CYS A 1 83 ? -2.625 -2.565 11.060 1.00 95.75 83 CYS A CA 1
ATOM 691 C C . CYS A 1 83 ? -2.882 -1.652 9.867 1.00 95.75 83 CYS A C 1
ATOM 693 O O . CYS A 1 83 ? -3.699 -1.977 9.005 1.00 95.75 83 CYS A O 1
ATOM 695 N N . VAL A 1 84 ? -2.178 -0.533 9.826 1.00 95.38 84 VAL A N 1
ATOM 696 C CA . VAL A 1 84 ? -2.120 0.420 8.713 1.00 95.38 84 VAL A CA 1
ATOM 697 C C . VAL A 1 84 ? -0.653 0.682 8.415 1.00 95.38 84 VAL A C 1
ATOM 699 O O . VAL A 1 84 ? 0.203 0.286 9.209 1.00 95.38 84 VAL A O 1
ATOM 702 N N . HIS A 1 85 ? -0.355 1.268 7.260 1.00 94.06 85 HIS A N 1
ATOM 703 C CA . HIS A 1 85 ? 1.032 1.571 6.958 1.00 94.06 85 HIS A CA 1
ATOM 704 C C . HIS A 1 85 ? 1.552 2.767 7.761 1.00 94.06 85 HIS A C 1
ATOM 706 O O . HIS A 1 85 ? 2.483 2.588 8.539 1.00 94.06 85 HIS A O 1
ATOM 712 N N . GLY A 1 86 ? 0.964 3.946 7.540 1.00 93.12 86 GLY A N 1
ATOM 713 C CA . GLY A 1 86 ? 1.401 5.183 8.174 1.00 93.12 86 GLY A CA 1
ATOM 714 C C . GLY A 1 86 ? 0.821 5.266 9.576 1.00 93.12 86 GLY A C 1
ATOM 715 O O . GLY A 1 86 ? 1.341 4.682 10.526 1.00 93.12 86 GLY A O 1
ATOM 716 N N . GLY A 1 87 ? -0.324 5.934 9.701 1.00 92.81 87 GLY A N 1
ATOM 717 C CA . GLY A 1 87 ? -0.879 6.222 11.014 1.00 92.81 87 GLY A CA 1
ATOM 718 C C . GLY A 1 87 ? -2.374 6.483 11.020 1.00 92.81 87 GLY A C 1
ATOM 719 O O . GLY A 1 87 ? -3.144 5.925 10.238 1.00 92.81 87 GLY A O 1
ATOM 720 N N . LEU A 1 88 ? -2.790 7.293 11.988 1.00 94.94 88 LEU A N 1
ATOM 721 C CA . LEU A 1 88 ? -4.183 7.668 12.190 1.00 94.94 88 LEU A CA 1
ATOM 722 C C . LE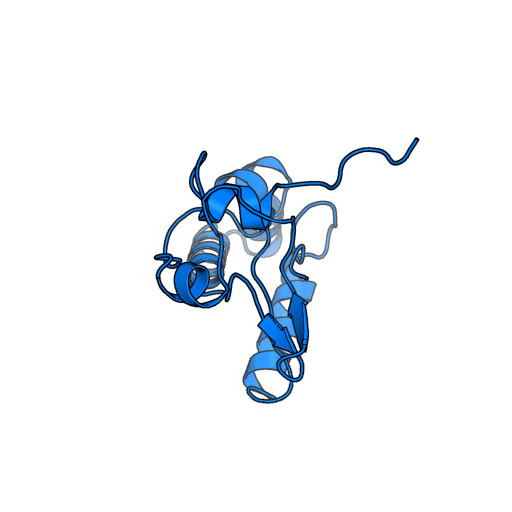U A 1 88 ? -4.527 8.910 11.367 1.00 94.94 88 LEU A C 1
ATOM 724 O O . LEU A 1 88 ? -3.671 9.743 11.099 1.00 94.94 88 LEU A O 1
ATOM 728 N N . SER A 1 89 ? -5.809 9.056 11.041 1.00 96.00 89 SER A N 1
ATOM 729 C CA . SER A 1 89 ? -6.346 10.272 10.432 1.00 96.00 89 SER A CA 1
ATOM 730 C C . SER A 1 89 ? -7.264 10.995 11.419 1.00 96.00 89 SER A C 1
ATOM 732 O O . SER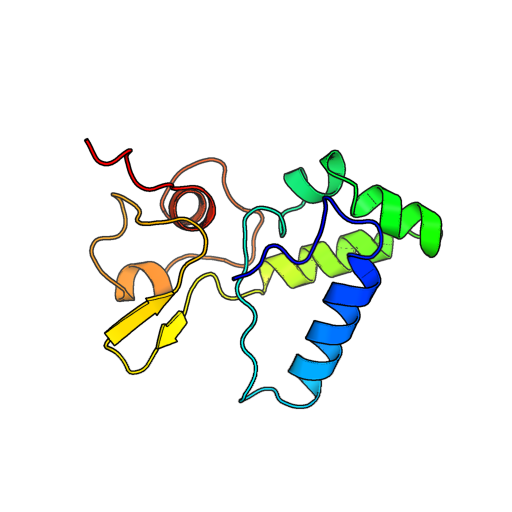 A 1 89 ? -8.072 10.325 12.072 1.00 96.00 89 SER A O 1
ATOM 734 N N . PRO A 1 90 ? -7.237 12.338 11.489 1.00 95.38 90 PRO A N 1
ATOM 735 C CA . PRO A 1 90 ? -8.235 13.110 12.231 1.00 95.38 90 PRO A CA 1
ATOM 736 C C . PRO A 1 90 ? -9.665 12.922 11.691 1.00 95.38 90 PRO A C 1
ATOM 738 O O . PRO A 1 90 ? -10.626 13.097 12.439 1.00 95.38 90 PRO A O 1
ATOM 741 N N . ASP A 1 91 ? -9.815 12.518 10.425 1.00 94.12 91 ASP A N 1
ATOM 742 C CA . ASP A 1 91 ? -11.113 12.283 9.782 1.00 94.12 91 ASP A CA 1
ATOM 743 C C . ASP A 1 91 ? -11.689 10.884 10.090 1.00 94.12 91 ASP A C 1
ATOM 745 O O . ASP A 1 91 ? -12.838 10.584 9.748 1.00 94.12 91 ASP A O 1
ATOM 749 N N . ILE A 1 92 ? -10.907 10.010 10.736 1.00 95.19 92 ILE A N 1
ATOM 750 C CA . ILE A 1 92 ? -11.272 8.621 11.035 1.00 95.19 92 ILE A CA 1
ATOM 751 C C . ILE A 1 92 ? -11.346 8.430 12.552 1.00 95.19 92 ILE A C 1
ATOM 753 O O . ILE A 1 92 ? -10.358 8.142 13.222 1.00 95.19 92 ILE A O 1
ATOM 757 N N . GLY A 1 93 ? -12.557 8.519 13.098 1.00 94.31 93 GLY A N 1
ATOM 758 C CA . GLY A 1 93 ? -12.832 8.223 14.506 1.00 94.31 93 GLY A CA 1
ATOM 759 C C . GLY A 1 93 ? -13.134 6.747 14.787 1.00 94.31 93 GLY A C 1
ATOM 760 O O . GLY A 1 93 ? -13.086 6.316 15.937 1.00 94.31 93 GLY A O 1
ATOM 761 N N . THR A 1 94 ? -13.472 5.955 13.763 1.00 94.75 94 THR A N 1
ATOM 762 C CA . THR A 1 94 ? -13.842 4.536 13.914 1.00 94.75 94 THR A CA 1
ATOM 763 C C . THR A 1 94 ? -13.317 3.675 12.766 1.00 94.75 94 THR A C 1
ATOM 765 O O . THR A 1 94 ? -13.189 4.132 11.631 1.00 94.75 94 THR A O 1
ATOM 768 N N . ILE A 1 95 ? -13.092 2.382 13.029 1.00 94.19 95 ILE A N 1
ATOM 769 C CA . ILE A 1 95 ? -12.680 1.411 11.997 1.00 94.19 95 ILE A CA 1
ATOM 770 C C . ILE A 1 95 ? -13.737 1.292 10.889 1.00 94.19 95 ILE A C 1
ATOM 772 O O . ILE A 1 95 ? -13.399 1.069 9.728 1.00 94.19 95 ILE A O 1
ATOM 776 N N . ASP A 1 96 ? -15.020 1.464 11.212 1.00 94.31 96 ASP A N 1
ATOM 777 C CA . ASP A 1 96 ? -16.086 1.363 10.215 1.00 94.31 96 ASP A CA 1
ATOM 778 C C . ASP A 1 96 ? -16.052 2.510 9.202 1.00 94.31 96 ASP A C 1
ATOM 780 O O . ASP A 1 96 ? -16.359 2.283 8.033 1.00 94.31 96 ASP A O 1
ATOM 784 N N . GLN A 1 97 ? -15.577 3.700 9.586 1.00 94.75 97 GLN A N 1
ATOM 785 C CA . GLN A 1 97 ? -15.329 4.780 8.627 1.00 94.75 97 GLN A CA 1
ATOM 786 C C . GLN A 1 97 ? -14.243 4.396 7.617 1.00 94.75 97 GLN A C 1
ATOM 788 O O . GLN A 1 97 ? -14.421 4.643 6.425 1.00 94.75 97 GLN A O 1
ATOM 793 N N . MET A 1 98 ? -13.181 3.694 8.037 1.00 95.19 98 MET A N 1
ATOM 794 C CA . MET A 1 98 ? -12.143 3.215 7.108 1.00 95.19 98 MET A CA 1
ATOM 795 C C . MET A 1 98 ? -12.713 2.314 6.006 1.00 95.19 98 MET A C 1
ATOM 797 O O . MET A 1 98 ? -12.227 2.329 4.879 1.00 95.19 98 MET A O 1
ATOM 801 N N . ARG A 1 99 ? -13.763 1.535 6.305 1.00 93.69 99 ARG A N 1
ATOM 802 C CA . ARG A 1 99 ? -14.406 0.635 5.331 1.00 93.69 99 ARG A CA 1
ATOM 803 C C . ARG A 1 99 ? -15.141 1.383 4.217 1.00 93.69 99 ARG A C 1
ATOM 805 O O . ARG A 1 99 ? -15.454 0.770 3.202 1.00 93.69 99 ARG A O 1
ATOM 812 N N . THR A 1 100 ? -15.442 2.666 4.420 1.00 95.19 100 THR A N 1
ATOM 813 C CA . THR A 1 100 ? -16.152 3.517 3.451 1.00 95.19 100 THR A CA 1
ATOM 814 C C . THR A 1 100 ? -15.218 4.247 2.486 1.00 95.19 100 THR A C 1
ATOM 816 O O . THR A 1 100 ? -15.694 4.863 1.536 1.00 95.19 100 THR A O 1
ATOM 819 N N . ILE A 1 101 ? -13.900 4.164 2.701 1.00 95.75 101 ILE A N 1
ATOM 820 C CA . ILE A 1 101 ? -12.901 4.784 1.831 1.00 95.75 101 ILE A CA 1
ATOM 821 C C . ILE A 1 101 ? -12.902 4.074 0.474 1.00 95.75 101 ILE A C 1
ATOM 823 O O . ILE A 1 101 ? -12.646 2.870 0.389 1.00 95.75 101 ILE A O 1
ATOM 827 N N . GLU A 1 102 ? -13.146 4.836 -0.594 1.00 95.94 102 GLU A N 1
ATOM 828 C CA . GLU A 1 102 ? -12.926 4.362 -1.958 1.00 95.94 102 GLU A CA 1
ATOM 8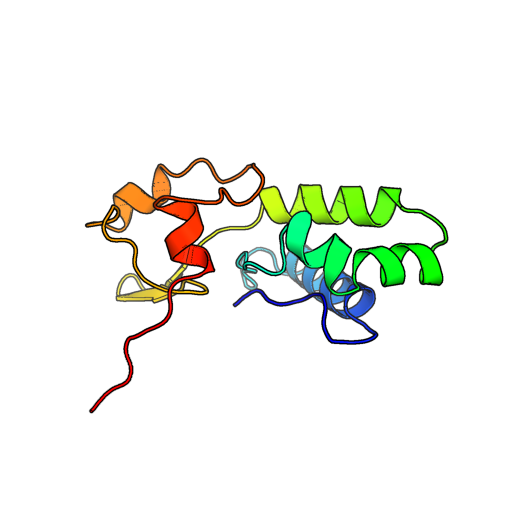29 C C . GLU A 1 102 ? -11.420 4.238 -2.188 1.00 95.94 102 GLU A C 1
ATOM 831 O O . GLU A 1 102 ? -10.696 5.233 -2.194 1.00 95.94 102 GLU A O 1
ATOM 836 N N . ARG A 1 103 ? -10.935 3.007 -2.324 1.00 95.25 103 ARG A N 1
ATOM 837 C CA . ARG A 1 103 ? -9.497 2.718 -2.407 1.00 95.25 103 ARG A CA 1
ATOM 838 C C . ARG A 1 103 ? -9.027 2.424 -3.824 1.00 95.25 103 ARG A C 1
ATOM 840 O O . ARG A 1 103 ? -7.822 2.485 -4.047 1.00 95.25 103 ARG A O 1
ATOM 847 N N . ASP A 1 104 ? -9.946 2.134 -4.755 1.00 96.75 104 ASP A N 1
ATOM 848 C CA . ASP A 1 104 ? -9.642 1.817 -6.159 1.00 96.75 104 ASP A CA 1
ATOM 849 C C . ASP A 1 104 ? -9.272 3.076 -6.966 1.00 96.75 104 ASP A C 1
ATOM 851 O O . ASP A 1 104 ? -9.899 3.435 -7.963 1.00 96.75 104 ASP A O 1
ATOM 855 N N . GLN A 1 105 ? -8.260 3.790 -6.485 1.00 96.12 105 GLN A N 1
ATOM 856 C CA . GLN A 1 105 ? -7.763 5.039 -7.039 1.00 96.12 105 GLN A CA 1
ATOM 857 C C . GLN A 1 105 ? -6.306 5.276 -6.630 1.00 96.12 105 GLN A C 1
ATOM 859 O O . GLN A 1 105 ? -5.763 4.600 -5.753 1.00 96.12 105 GLN A O 1
ATOM 864 N N . GLU A 1 106 ? -5.679 6.271 -7.252 1.00 96.25 106 GLU A N 1
ATOM 865 C CA . GLU A 1 106 ? -4.408 6.815 -6.772 1.00 96.25 106 GLU A CA 1
ATOM 866 C C . GLU A 1 106 ? -4.576 7.409 -5.366 1.00 96.25 106 GLU A C 1
ATOM 868 O O . GLU A 1 106 ? -5.641 7.938 -5.044 1.00 96.25 106 GLU A O 1
ATOM 873 N N . ILE A 1 107 ? -3.526 7.335 -4.543 1.00 96.12 107 ILE A N 1
ATOM 874 C CA . ILE A 1 107 ? -3.532 7.931 -3.203 1.00 96.12 107 ILE A CA 1
ATOM 875 C C . ILE A 1 107 ? -3.730 9.452 -3.348 1.00 96.12 107 ILE A C 1
ATOM 877 O O . ILE A 1 107 ? -2.932 10.104 -4.029 1.00 96.12 107 ILE A O 1
ATOM 881 N N . PRO A 1 108 ? -4.788 10.036 -2.755 1.00 95.94 108 PRO A N 1
ATOM 882 C CA . PRO A 1 108 ? -5.003 11.476 -2.793 1.00 95.94 108 PRO A CA 1
ATOM 883 C C . PRO A 1 108 ? -3.898 12.235 -2.054 1.00 95.94 108 PRO A C 1
ATOM 885 O O . PRO A 1 108 ? -3.237 11.696 -1.175 1.00 95.94 108 PRO A O 1
ATOM 888 N N . HIS A 1 109 ? -3.758 13.526 -2.347 1.00 94.00 109 HIS A N 1
ATOM 889 C CA . HIS A 1 109 ? -2.800 14.388 -1.648 1.00 94.00 109 HIS A CA 1
ATOM 890 C C . HIS A 1 109 ? -3.263 14.826 -0.248 1.00 94.00 109 HIS A C 1
ATOM 892 O O . HIS A 1 109 ? -2.467 15.375 0.508 1.00 94.00 109 HIS A O 1
ATOM 898 N N . THR A 1 110 ? -4.539 14.631 0.096 1.00 94.38 110 THR A N 1
ATOM 899 C CA . THR A 1 110 ? -5.132 15.051 1.375 1.00 94.38 110 THR A CA 1
ATOM 900 C C . THR A 1 110 ? -6.252 14.112 1.828 1.00 94.38 110 THR A C 1
ATOM 902 O O . THR A 1 110 ? -6.824 13.368 1.025 1.00 94.38 110 THR A O 1
ATOM 905 N N . GLY A 1 111 ? -6.592 14.201 3.117 1.00 95.12 111 GLY A N 1
ATOM 906 C CA . GLY A 1 111 ? -7.726 13.525 3.746 1.00 95.12 111 GLY A CA 1
ATOM 907 C C . GLY A 1 111 ? -7.417 12.105 4.211 1.00 95.12 111 GLY A C 1
ATOM 908 O O . GLY A 1 111 ? -6.330 11.580 3.983 1.00 95.12 111 GLY A O 1
ATOM 909 N N . ALA A 1 112 ? -8.433 11.464 4.788 1.00 95.69 112 ALA A N 1
ATOM 910 C CA . ALA A 1 11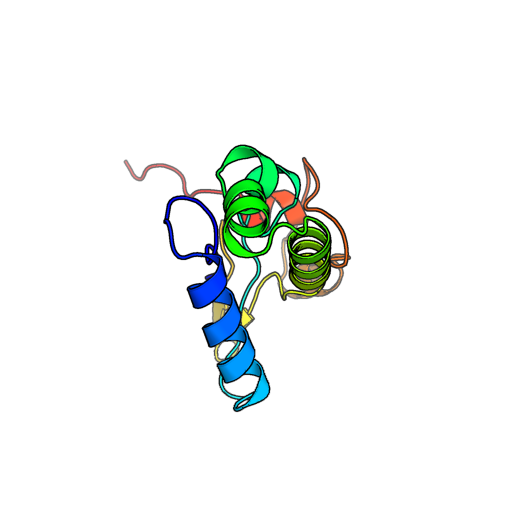2 ? -8.383 10.135 5.397 1.00 95.69 112 ALA A CA 1
ATOM 911 C C . ALA A 1 112 ? -7.484 9.093 4.703 1.00 95.69 112 ALA A C 1
ATOM 913 O O . ALA A 1 112 ? -6.698 8.423 5.364 1.00 95.69 112 ALA A O 1
ATOM 914 N N . PHE A 1 113 ? -7.588 8.924 3.380 1.00 96.62 113 PHE A N 1
ATOM 915 C CA . PHE A 1 113 ? -6.774 7.927 2.674 1.00 96.62 113 PHE A CA 1
ATOM 916 C C . PHE A 1 113 ? -5.289 8.329 2.609 1.00 96.62 113 PHE A C 1
ATOM 918 O O . PHE A 1 113 ? -4.423 7.476 2.782 1.00 96.62 113 PHE A O 1
ATOM 925 N N . CYS A 1 114 ? -4.988 9.615 2.417 1.00 96.62 114 CYS A N 1
ATOM 926 C CA . CYS A 1 114 ? -3.618 10.122 2.468 1.00 96.62 114 CYS A CA 1
ATOM 927 C C . CYS A 1 114 ? -3.003 9.851 3.849 1.00 96.62 114 CYS A C 1
ATOM 929 O O . CYS A 1 114 ? -1.981 9.179 3.954 1.00 96.62 114 CYS A O 1
ATOM 931 N N . ASP A 1 115 ? -3.686 10.267 4.912 1.00 96.38 115 ASP A N 1
ATOM 932 C CA . ASP A 1 115 ? -3.187 10.163 6.287 1.00 96.38 115 ASP A CA 1
ATOM 933 C C . ASP A 1 115 ? -2.857 8.708 6.678 1.00 96.38 115 ASP A C 1
ATOM 935 O O . ASP A 1 115 ? -1.784 8.408 7.198 1.00 96.38 115 ASP A O 1
ATOM 939 N N . LEU A 1 116 ? -3.724 7.750 6.324 1.00 95.69 116 LEU A N 1
ATOM 940 C CA . LEU A 1 116 ? -3.480 6.325 6.593 1.00 95.69 116 LEU A CA 1
ATOM 941 C C . LEU A 1 116 ? -2.183 5.783 5.959 1.00 95.69 116 LEU A C 1
ATOM 943 O O . LEU A 1 116 ? -1.649 4.774 6.428 1.00 95.69 116 LEU A O 1
ATOM 947 N N . MET A 1 117 ? -1.702 6.408 4.882 1.00 95.62 117 MET A N 1
ATOM 948 C CA . MET A 1 117 ? -0.510 5.998 4.131 1.00 95.62 117 MET A CA 1
ATOM 949 C C . MET A 1 117 ? 0.735 6.828 4.475 1.00 95.62 117 MET A C 1
ATOM 951 O O . MET A 1 117 ? 1.835 6.376 4.179 1.00 95.62 117 MET A O 1
ATOM 955 N N . TRP A 1 118 ? 0.579 8.013 5.071 1.00 95.25 118 TRP A N 1
ATOM 956 C CA . TRP A 1 118 ? 1.667 8.991 5.223 1.00 95.25 118 TRP A CA 1
ATOM 957 C C . TRP A 1 118 ? 1.856 9.537 6.642 1.00 95.25 118 TRP A C 1
ATOM 959 O O . TRP A 1 118 ? 2.840 10.226 6.883 1.00 95.25 118 TRP A O 1
ATOM 969 N N . SER A 1 119 ? 0.926 9.308 7.571 1.00 94.88 119 SER A N 1
ATOM 970 C CA . SER A 1 119 ? 1.046 9.851 8.926 1.00 94.88 119 SER A CA 1
ATOM 971 C C . SER A 1 119 ? 2.110 9.126 9.744 1.00 94.88 119 SER A C 1
ATOM 973 O O . SER A 1 119 ? 2.093 7.902 9.834 1.00 94.88 119 SER A O 1
ATOM 975 N N . ASP A 1 120 ? 2.947 9.905 10.421 1.00 94.00 120 ASP A N 1
ATOM 976 C CA . ASP A 1 120 ? 3.942 9.438 11.383 1.00 94.00 120 ASP A CA 1
ATOM 977 C C . ASP A 1 120 ? 3.514 9.782 12.822 1.00 94.00 120 ASP A C 1
ATOM 979 O O . ASP A 1 120 ? 2.742 10.724 13.032 1.00 94.00 120 ASP A O 1
ATOM 983 N N . PRO A 1 121 ? 3.972 9.026 13.835 1.00 92.69 121 PRO A N 1
ATOM 984 C CA . PRO A 1 121 ? 3.825 9.430 15.228 1.00 92.69 121 PRO A CA 1
ATOM 985 C C . PRO A 1 121 ? 4.687 10.663 15.535 1.00 92.69 121 PRO A C 1
ATOM 987 O O . PRO A 1 121 ? 5.785 10.803 14.999 1.00 92.69 121 PRO A O 1
ATOM 990 N N . ASP A 1 122 ? 4.217 11.516 16.448 1.00 90.62 122 ASP A N 1
ATOM 991 C CA . ASP A 1 122 ? 5.040 12.600 16.991 1.00 90.62 122 ASP A CA 1
ATOM 992 C C . ASP A 1 122 ? 6.268 12.039 17.727 1.00 90.62 122 ASP A C 1
ATOM 994 O O . ASP A 1 122 ? 6.210 10.970 18.352 1.00 90.62 122 ASP A O 1
ATOM 998 N N . ASP A 1 123 ? 7.367 12.796 17.692 1.00 88.56 123 ASP A N 1
ATOM 999 C CA . ASP A 1 123 ? 8.552 12.501 18.490 1.00 88.56 123 ASP A CA 1
ATOM 1000 C C . ASP A 1 123 ? 8.176 12.473 19.978 1.00 88.56 123 ASP A C 1
ATOM 1002 O O . ASP A 1 123 ? 7.574 13.403 20.520 1.00 88.56 123 ASP A O 1
ATOM 1006 N N . ILE A 1 124 ? 8.528 11.378 20.646 1.00 77.31 124 ILE A N 1
ATOM 1007 C CA . ILE A 1 124 ? 8.286 11.212 22.077 1.00 77.31 124 ILE A CA 1
ATOM 1008 C C . ILE A 1 124 ? 9.390 11.979 22.821 1.00 77.31 124 ILE A C 1
ATOM 1010 O O . ILE A 1 124 ? 10.548 11.562 22.767 1.00 77.31 124 ILE A O 1
ATOM 1014 N N . GLU A 1 125 ? 9.044 13.080 23.498 1.00 55.72 125 GLU A N 1
ATOM 1015 C CA . GLU A 1 125 ? 9.923 13.730 24.494 1.00 55.72 125 GLU A CA 1
ATOM 1016 C C . GLU A 1 125 ? 10.139 12.862 25.746 1.00 55.72 125 GLU A C 1
ATOM 1018 O O . GLU A 1 125 ? 9.162 12.249 26.245 1.00 55.72 125 GLU A O 1
#

Foldseek 3Di:
DDPLDFPDLCSVVSVVVLVVVCVVCVPPDADAAALCLAPVNCVPRCVQVSCCVPPVDSVVVVVSNQVNLVHHQWDQPPVPDIGGAADAFPQDPDPVVSVVDNSSDGQDPDDGSVCSRHHHDDDDD

InterPro domains:
  IPR004843 Calcineurin-like, phosphoesterase domain [PF00149] (2-120)
  IPR006186 Serine/threonine-specific protein phosphatase/bis(5-nucleosyl)-tetraphosphatase [PR00114] (31-55)
  IPR006186 Serine/threonine-specific protein phosphatase/bis(5-nucleosyl)-tetraphosphatase [PR00114] (66-92)
  IPR006186 Serine/threonine-specific protein phosphatase/bis(5-nucleosyl)-tetraphosphatase [PR00114] (95-122)
  IPR006186 Serine/threonine-specific protein phosphatase/bis(5-nucleosyl)-tetraphosphatase [SM00156] (1-125)
  IPR029052 Metallo-dependent phosphatase-like [G3DSA:3.60.21.10] (1-125)
  IPR029052 Metallo-dependent phosphatase-like [SSF56300] (1-124)
  IPR047129 Serine/Threonine protein phosphatase PP2A-like [PTHR45619] (1-125)

Secondary structure (DSSP, 8-state):
----SSSSS-HHHHHHHHHHHHHH-TTT------SSSSHHHHHHSSHHHHHHHHHS-THHHHHHHHHHHTS-S-EEETTTEEE-SS---TT-SSHHHHTT---SSPPPSSSHHHHHHH--PPP--

Radius of gyration: 15.28 Å; chains: 1; bounding box: 33×35×46 Å

Organism: NCBI:txid1234261

pLDDT: mean 93.6, std 5.39, range [55.72, 97.81]

Sequence (125 aa):
MGDFVDCGYYSLETLTQLLAFKAKWPNRLTLLRENHESRQVTQVYGFYDECMKKYRNGNLWRFYCRLFDLMPIGALINNTVLCVHGGLSPDIGTIDQMRTIERDQEIPHTGAFCDLMWSDPDDIE